Protein AF-A0A2V7HQW2-F1 (afdb_monomer)

pLDDT: mean 96.31, std 4.77, range [61.94, 98.75]

Sequence (93 aa):
MVNRVVPRAELASATLKLARRLALISPEALAATKLGINRGADAAGFRNALRAGLDVLAPLYAARTEVGMKFDEIREKEGLGAALRWRAAQFAE

Secondary structure (DSSP, 8-state):
--S----GGGHHHHHHHHHHHHTTS-HHHHHHHHHHHHHHHHHTTHHHHHHHHHHHHHHHHHTT-HHHHHHHHHHHHH-HHHHHHHHHHTT--

Solvent-accessible surface area (backbone atoms only — not comparable to full-atom values): 5537 Å² total; per-residue (Å²): 140,79,96,78,87,72,60,79,91,44,48,66,60,56,50,49,54,53,52,54,58,55,69,74,49,57,70,66,61,54,51,52,52,52,49,53,56,51,51,53,44,46,74,74,37,49,63,56,53,53,49,55,50,44,71,66,52,54,57,58,74,72,61,65,42,70,69,56,50,52,39,51,51,35,26,75,77,65,32,62,71,48,25,50,49,57,57,51,57,79,69,68,125

Structure (mmCIF, N/CA/C/O backbone):
data_AF-A0A2V7HQW2-F1
#
_entry.id   AF-A0A2V7HQW2-F1
#
loop_
_atom_site.group_PDB
_atom_site.id
_atom_site.type_symbol
_atom_site.label_atom_id
_atom_site.label_alt_id
_atom_site.label_comp_id
_atom_site.label_asym_id
_atom_site.label_entity_id
_atom_site.label_seq_id
_atom_site.pdbx_PDB_ins_code
_atom_site.Cartn_x
_atom_site.Cartn_y
_atom_site.Cartn_z
_atom_site.occupancy
_atom_site.B_iso_or_equiv
_atom_site.auth_seq_id
_atom_site.auth_comp_id
_atom_site.auth_asym_id
_atom_site.auth_atom_id
_atom_site.pdbx_PDB_model_num
ATOM 1 N N . MET A 1 1 ? -0.653 -6.365 2.868 1.00 85.38 1 MET A N 1
ATOM 2 C CA . MET A 1 1 ? -1.290 -6.827 4.123 1.00 85.38 1 MET A CA 1
ATOM 3 C C . MET A 1 1 ? -2.622 -6.113 4.277 1.00 85.38 1 MET A C 1
ATOM 5 O O . MET A 1 1 ? -2.697 -4.949 3.904 1.00 85.38 1 MET A O 1
ATOM 9 N N . VAL A 1 2 ? -3.655 -6.790 4.780 1.00 96.00 2 VAL A N 1
ATOM 10 C CA . VAL A 1 2 ? -4.997 -6.218 4.986 1.00 96.00 2 VAL A CA 1
ATOM 11 C C . VAL A 1 2 ? -5.482 -6.527 6.402 1.00 96.00 2 VAL A C 1
ATOM 13 O O . VAL A 1 2 ? -5.240 -7.621 6.900 1.00 96.00 2 VAL A O 1
ATOM 16 N N . ASN A 1 3 ? -6.155 -5.579 7.062 1.00 97.06 3 ASN A N 1
ATOM 17 C CA . ASN A 1 3 ? -6.660 -5.778 8.428 1.00 97.06 3 ASN A CA 1
ATOM 18 C C . ASN A 1 3 ? -7.946 -6.621 8.484 1.00 97.06 3 ASN A C 1
ATOM 20 O O . ASN A 1 3 ? -8.184 -7.308 9.474 1.00 97.06 3 ASN A O 1
ATOM 24 N N . ARG A 1 4 ? -8.807 -6.536 7.460 1.00 97.06 4 ARG A N 1
ATOM 25 C CA . ARG A 1 4 ? -10.071 -7.280 7.370 1.00 97.06 4 ARG A CA 1
ATOM 26 C C . ARG A 1 4 ? -10.507 -7.424 5.912 1.00 97.06 4 ARG A C 1
ATOM 28 O O . ARG A 1 4 ? -10.413 -6.463 5.155 1.00 97.06 4 ARG A O 1
ATOM 35 N N . VAL A 1 5 ? -11.020 -8.599 5.555 1.00 98.06 5 VAL A N 1
ATOM 36 C CA . VAL A 1 5 ? -11.656 -8.884 4.259 1.00 98.06 5 VAL A CA 1
ATOM 37 C C . VAL A 1 5 ? -13.171 -8.923 4.458 1.00 98.06 5 VAL A C 1
ATOM 39 O O . VAL A 1 5 ? -13.641 -9.476 5.451 1.00 98.06 5 VAL A O 1
ATOM 42 N N . VAL A 1 6 ? -13.926 -8.310 3.546 1.00 98.25 6 VAL A N 1
ATOM 43 C CA . VAL A 1 6 ? -15.400 -8.270 3.558 1.00 98.25 6 VAL A CA 1
ATOM 44 C C . VAL A 1 6 ? -15.946 -8.484 2.142 1.00 98.25 6 VAL A C 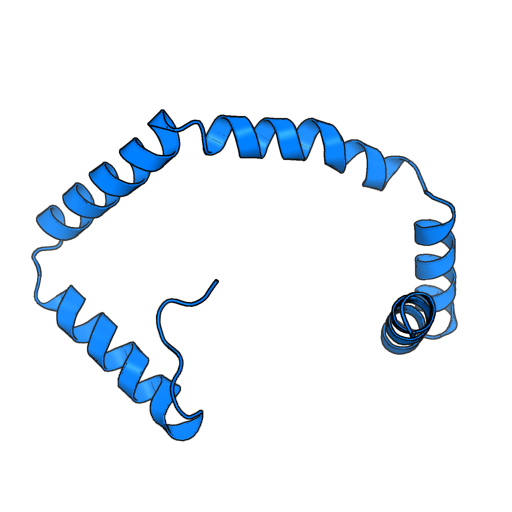1
ATOM 46 O O . VAL A 1 6 ? -15.220 -8.207 1.180 1.00 98.25 6 VAL A O 1
ATOM 49 N N . PRO A 1 7 ? -17.205 -8.937 1.978 1.00 98.56 7 PRO A N 1
ATOM 50 C CA . PRO A 1 7 ? -17.856 -8.973 0.672 1.00 98.56 7 PRO A CA 1
ATOM 51 C C . PRO A 1 7 ? -17.837 -7.600 -0.007 1.00 98.56 7 PRO A C 1
ATOM 53 O O . PRO A 1 7 ? -17.993 -6.567 0.647 1.00 98.56 7 PRO A O 1
ATOM 56 N N . ARG A 1 8 ? -17.698 -7.571 -1.340 1.00 98.06 8 ARG A N 1
ATOM 57 C CA . ARG A 1 8 ? -17.607 -6.315 -2.111 1.00 98.06 8 ARG A CA 1
ATOM 58 C C . ARG A 1 8 ? -18.777 -5.366 -1.834 1.00 98.06 8 ARG A C 1
ATOM 60 O O . ARG A 1 8 ? -18.557 -4.166 -1.699 1.00 98.06 8 ARG A O 1
ATOM 67 N N . ALA A 1 9 ? -19.991 -5.903 -1.727 1.00 98.62 9 ALA A N 1
ATOM 68 C CA . ALA A 1 9 ? -21.198 -5.125 -1.447 1.00 98.62 9 ALA A CA 1
ATOM 69 C C . ALA A 1 9 ? -21.170 -4.436 -0.065 1.00 98.62 9 ALA A C 1
ATOM 71 O O . ALA A 1 9 ? -21.818 -3.411 0.124 1.00 98.62 9 ALA A O 1
ATOM 72 N N . GLU A 1 10 ? -20.387 -4.953 0.886 1.00 98.44 10 GLU A N 1
ATOM 73 C CA . GLU A 1 10 ? -20.297 -4.442 2.258 1.00 98.44 10 GLU A CA 1
ATOM 74 C C . GLU A 1 10 ? -19.099 -3.510 2.487 1.00 98.44 10 GLU A C 1
ATOM 76 O O . GLU A 1 10 ? -18.972 -2.919 3.559 1.00 98.44 10 GLU A O 1
ATOM 81 N N . LEU A 1 11 ? -18.208 -3.338 1.503 1.00 98.56 11 LEU A N 1
ATOM 82 C CA . LEU A 1 11 ? -16.972 -2.569 1.687 1.00 98.56 11 LEU A CA 1
ATOM 83 C C . LEU A 1 11 ? -17.240 -1.143 2.195 1.00 98.56 11 LEU A C 1
ATOM 85 O O . LEU A 1 11 ? -16.577 -0.676 3.124 1.00 98.56 11 LEU A O 1
ATOM 89 N N . ALA A 1 12 ? -18.237 -0.463 1.625 1.00 98.56 12 ALA A N 1
ATOM 90 C CA . ALA A 1 12 ? -18.590 0.899 2.015 1.00 98.56 12 ALA A CA 1
ATOM 91 C C . ALA A 1 12 ? -19.128 0.966 3.455 1.00 98.56 12 ALA A C 1
ATOM 93 O O . ALA A 1 12 ? -18.694 1.810 4.245 1.00 98.56 12 ALA A O 1
ATOM 94 N N . SER A 1 13 ? -20.031 0.053 3.828 1.00 98.56 13 SER A N 1
ATOM 95 C CA . SER A 1 13 ? -20.633 0.036 5.165 1.00 98.56 13 SER A CA 1
ATOM 96 C C . SER A 1 13 ? -19.613 -0.358 6.236 1.00 98.56 13 SER A C 1
ATOM 98 O O . SER A 1 13 ? -19.546 0.287 7.284 1.00 98.56 13 SER A O 1
ATOM 100 N N . ALA A 1 14 ? -18.753 -1.343 5.961 1.00 98.38 14 ALA A N 1
ATOM 101 C CA . ALA A 1 14 ? -17.670 -1.751 6.851 1.00 98.38 14 ALA A CA 1
ATOM 102 C C . ALA A 1 14 ? -16.645 -0.623 7.070 1.00 98.38 14 ALA A C 1
ATOM 104 O O . ALA A 1 14 ? -16.237 -0.376 8.209 1.00 98.38 14 ALA A O 1
ATOM 105 N N . THR A 1 15 ? -16.285 0.101 6.004 1.00 98.38 15 THR A N 1
ATOM 106 C CA . THR A 1 15 ? -15.378 1.260 6.071 1.00 98.38 15 THR A CA 1
ATOM 107 C C . THR A 1 15 ? -15.968 2.368 6.940 1.00 98.38 15 THR A C 1
ATOM 109 O O . THR A 1 15 ? -15.330 2.822 7.892 1.00 98.38 15 THR A O 1
ATOM 112 N N . LEU A 1 16 ? -17.220 2.763 6.677 1.00 98.69 16 LEU A N 1
ATOM 113 C CA . LEU A 1 16 ? -17.885 3.816 7.447 1.00 98.69 16 LEU A CA 1
ATOM 114 C C . LEU A 1 16 ? -18.138 3.409 8.896 1.00 98.69 16 LEU A C 1
ATOM 116 O O . LEU A 1 16 ? -18.045 4.254 9.782 1.00 98.69 16 LEU A O 1
ATOM 120 N N . LYS A 1 17 ? -18.403 2.129 9.171 1.00 98.50 17 LYS A N 1
ATOM 121 C CA . LYS A 1 17 ? -18.523 1.627 10.544 1.00 98.50 17 LYS A CA 1
ATOM 122 C C . LYS A 1 17 ? -17.233 1.855 11.331 1.00 98.50 17 LYS A C 1
ATOM 124 O O . LYS A 1 17 ? -17.302 2.283 12.480 1.00 98.50 17 LYS A O 1
ATOM 129 N N . LEU A 1 18 ? -16.066 1.598 10.735 1.00 98.06 18 LEU A N 1
ATOM 130 C CA . LEU A 1 18 ? -14.783 1.875 11.383 1.00 98.06 18 LEU A CA 1
ATOM 131 C C . LEU A 1 18 ? -14.560 3.383 11.566 1.00 98.06 18 LEU A C 1
ATOM 133 O O . LEU A 1 18 ? -14.256 3.815 12.675 1.00 98.06 18 LEU A O 1
ATOM 137 N N . ALA A 1 19 ? -14.765 4.177 10.514 1.00 98.25 19 ALA A N 1
ATOM 138 C CA . ALA A 1 19 ? -14.570 5.626 10.562 1.00 98.25 19 ALA A CA 1
ATOM 139 C C . ALA A 1 19 ? -15.464 6.297 11.619 1.00 98.25 19 ALA A C 1
ATOM 141 O O . ALA A 1 19 ? -14.982 7.090 12.422 1.00 98.25 19 ALA A O 1
ATOM 142 N N . ARG A 1 20 ? -16.748 5.916 11.687 1.00 98.50 20 ARG A N 1
ATOM 143 C CA . ARG A 1 20 ? -17.692 6.424 12.694 1.00 98.50 20 ARG A CA 1
ATOM 144 C C . ARG A 1 20 ? -17.264 6.072 14.113 1.00 98.50 20 ARG A C 1
ATOM 146 O O . ARG A 1 20 ? -17.409 6.904 14.992 1.00 98.50 20 ARG A O 1
ATOM 153 N N . ARG A 1 21 ? -16.709 4.877 14.345 1.00 98.00 21 ARG A N 1
ATOM 154 C CA . ARG A 1 21 ? -16.182 4.502 15.669 1.00 98.00 21 ARG A CA 1
ATOM 155 C C . ARG A 1 21 ? -14.983 5.352 16.072 1.00 98.00 21 ARG A C 1
ATOM 157 O O . ARG A 1 21 ? -14.895 5.731 17.231 1.00 98.00 21 ARG A O 1
ATOM 164 N N . LEU A 1 22 ? -14.083 5.647 15.132 1.00 97.88 22 LEU A N 1
ATOM 165 C CA . LEU A 1 22 ? -12.956 6.544 15.391 1.00 97.88 22 LEU A CA 1
ATOM 166 C C . LEU A 1 22 ? -13.448 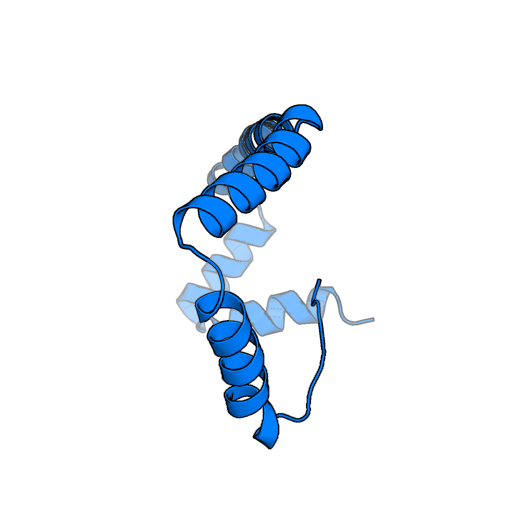7.962 15.700 1.00 97.88 22 LEU A C 1
ATOM 168 O O . LEU A 1 22 ? -12.969 8.560 16.651 1.00 97.88 22 LEU A O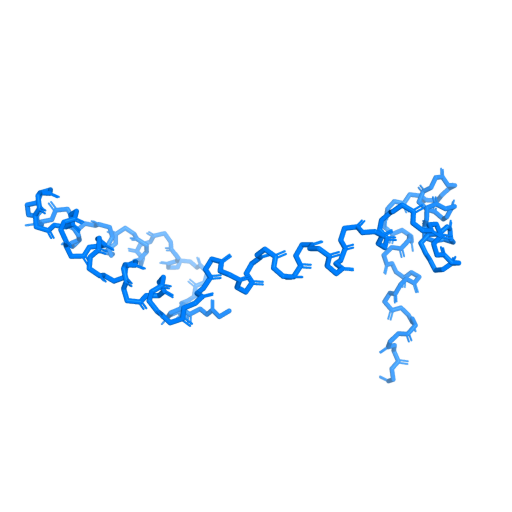 1
ATOM 172 N N . ALA A 1 23 ? -14.456 8.458 14.979 1.00 98.06 23 ALA A N 1
ATOM 173 C CA . ALA A 1 23 ? -15.020 9.796 15.180 1.00 98.06 23 ALA A CA 1
ATOM 174 C C . ALA A 1 23 ? -15.680 10.025 16.557 1.00 98.06 23 ALA A C 1
ATOM 176 O O . ALA A 1 23 ? -15.961 11.165 16.907 1.00 98.06 23 ALA A O 1
ATOM 177 N N . LEU A 1 24 ? -15.927 8.967 17.339 1.00 98.12 24 LEU A N 1
ATOM 178 C CA . LEU A 1 24 ? -16.425 9.074 18.718 1.00 98.12 24 LEU A CA 1
ATOM 179 C C . LEU A 1 24 ? -15.312 9.345 19.746 1.00 98.12 24 LEU A C 1
ATOM 181 O O . LEU A 1 24 ? -15.606 9.544 20.921 1.00 98.12 24 LEU A O 1
ATOM 185 N N . ILE A 1 25 ? -14.044 9.306 19.336 1.00 98.12 25 ILE A N 1
ATOM 186 C CA . ILE A 1 25 ? -12.879 9.544 20.195 1.00 98.12 25 ILE A CA 1
ATOM 187 C C . ILE A 1 25 ? -12.454 11.009 20.041 1.00 98.12 25 ILE A C 1
ATOM 189 O O . ILE A 1 25 ? -12.531 11.556 18.939 1.00 98.12 25 ILE A O 1
ATOM 193 N N . SER A 1 26 ? -11.981 11.647 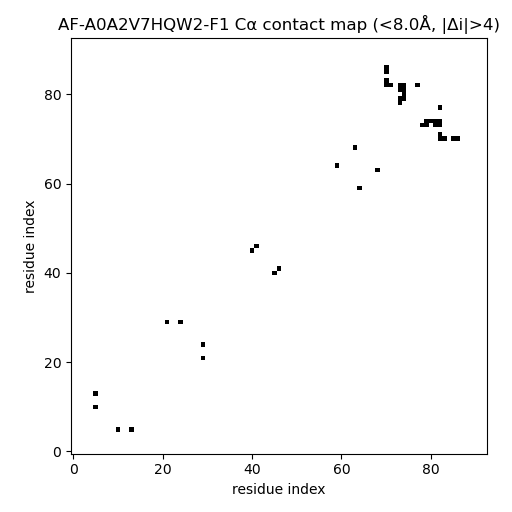21.120 1.00 98.31 26 SER A N 1
ATOM 194 C CA . SER A 1 26 ? -11.490 13.026 21.022 1.00 98.31 26 SER A CA 1
ATOM 195 C C . SER A 1 26 ? -10.326 13.127 20.017 1.00 98.31 26 SER A C 1
ATOM 197 O O . SER A 1 26 ? -9.475 12.222 19.963 1.00 98.31 26 SER A O 1
ATOM 199 N N . PRO A 1 27 ? -10.255 14.204 19.213 1.00 98.00 27 PRO A N 1
ATOM 200 C CA . PRO A 1 27 ? -9.189 14.379 18.229 1.00 98.00 27 PRO A CA 1
ATOM 201 C C . PRO A 1 27 ? -7.782 14.321 18.836 1.00 98.00 27 PRO A C 1
ATOM 203 O O . PRO A 1 27 ? -6.870 13.749 18.239 1.00 98.00 27 PRO A O 1
ATOM 206 N N . GLU A 1 28 ? -7.607 14.853 20.046 1.00 98.38 28 GLU A N 1
ATOM 207 C CA . GLU A 1 28 ? -6.329 14.888 20.761 1.00 98.38 28 GLU A CA 1
ATOM 208 C C . GLU A 1 28 ? -5.878 13.476 21.148 1.00 98.38 28 GLU A C 1
ATOM 210 O O . GLU A 1 28 ? -4.722 13.109 20.924 1.00 98.38 28 GLU A O 1
ATOM 215 N N . ALA A 1 29 ? -6.792 12.651 21.672 1.00 98.31 29 ALA A N 1
ATOM 216 C CA . ALA A 1 29 ? -6.497 11.274 22.060 1.00 98.31 29 ALA A CA 1
ATOM 217 C C . ALA A 1 29 ? -6.158 10.398 20.843 1.00 98.31 29 ALA A C 1
ATOM 219 O O . ALA A 1 29 ? -5.211 9.602 20.890 1.00 98.31 29 ALA A O 1
ATOM 220 N N 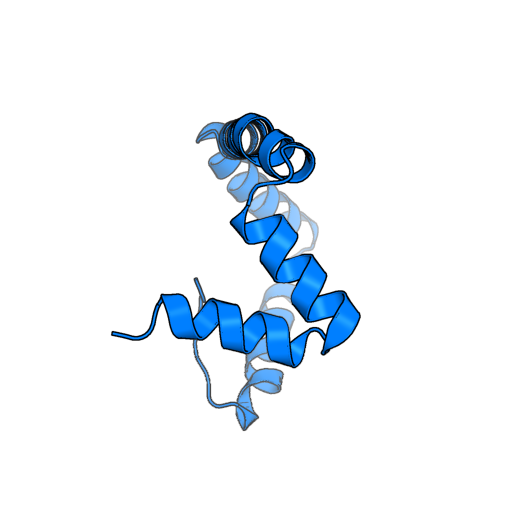. LEU A 1 30 ? -6.884 10.574 19.732 1.00 98.19 30 LEU A N 1
ATOM 221 C CA . LEU A 1 30 ? -6.571 9.918 18.459 1.00 98.19 30 LEU A CA 1
ATOM 222 C C . LEU A 1 30 ? -5.180 10.308 17.954 1.00 98.19 30 LEU A C 1
ATOM 224 O O . LEU A 1 30 ? -4.386 9.431 17.602 1.00 98.19 30 LEU A O 1
ATOM 228 N N . ALA A 1 31 ? -4.875 11.608 17.938 1.00 98.44 31 ALA A N 1
ATOM 229 C CA . ALA A 1 31 ? -3.593 12.122 17.473 1.00 98.44 31 ALA A CA 1
ATOM 230 C C . ALA A 1 31 ? -2.431 11.607 18.334 1.00 98.44 31 ALA A C 1
ATOM 232 O O . ALA A 1 31 ? -1.448 11.093 17.796 1.00 98.44 31 ALA A O 1
ATOM 233 N N . ALA A 1 32 ? -2.564 11.668 19.662 1.00 98.69 32 ALA A N 1
ATOM 234 C CA . ALA A 1 32 ? -1.550 11.184 20.595 1.00 98.69 32 ALA A CA 1
ATOM 235 C C . ALA A 1 32 ? -1.312 9.672 20.454 1.00 98.69 32 ALA A C 1
ATOM 237 O O . ALA A 1 32 ? -0.166 9.223 20.383 1.00 98.69 32 ALA A O 1
ATOM 238 N N . THR A 1 33 ? -2.383 8.882 20.327 1.00 98.44 33 THR A N 1
ATOM 239 C CA . THR A 1 33 ? -2.280 7.427 20.131 1.00 98.44 33 THR A CA 1
ATOM 240 C C . THR A 1 33 ? -1.587 7.096 18.810 1.00 98.44 33 THR A C 1
ATOM 242 O O . THR A 1 33 ? -0.671 6.271 18.767 1.00 98.44 33 THR A O 1
ATOM 245 N N . LYS A 1 34 ? -1.964 7.776 17.719 1.00 98.50 34 LYS A N 1
ATOM 246 C CA . LYS A 1 34 ? -1.321 7.587 16.413 1.00 98.50 34 LYS A CA 1
ATOM 247 C C . LYS A 1 34 ? 0.153 7.996 16.441 1.00 98.50 34 LYS A C 1
ATOM 249 O O . LYS A 1 34 ? 0.980 7.304 15.845 1.00 98.50 34 LYS A O 1
ATOM 254 N N . LEU A 1 35 ? 0.492 9.070 17.156 1.00 98.62 35 LEU A N 1
ATOM 255 C CA . LEU A 1 35 ? 1.875 9.492 17.364 1.00 98.62 35 LEU A CA 1
ATOM 256 C C . LEU A 1 35 ? 2.688 8.415 18.094 1.00 98.62 35 LEU A C 1
ATOM 258 O O . LEU A 1 35 ? 3.789 8.101 17.650 1.00 98.62 35 LEU A O 1
ATOM 262 N N . GLY A 1 36 ? 2.145 7.819 19.159 1.00 98.75 36 GLY A N 1
ATOM 263 C CA . GLY A 1 36 ? 2.792 6.724 19.889 1.00 98.75 36 GLY A CA 1
ATOM 264 C C . GLY A 1 36 ? 3.091 5.514 18.998 1.00 98.75 36 GLY A C 1
ATOM 265 O O . GLY A 1 36 ? 4.228 5.048 18.954 1.00 98.75 36 GLY A O 1
ATOM 266 N N . ILE A 1 37 ? 2.104 5.068 18.213 1.00 98.44 37 ILE A N 1
ATOM 267 C CA . ILE A 1 37 ? 2.266 3.963 17.249 1.00 98.44 37 ILE A CA 1
ATOM 268 C C . ILE A 1 37 ? 3.367 4.279 16.227 1.00 98.44 37 ILE A C 1
ATOM 270 O O . ILE A 1 37 ? 4.242 3.451 15.978 1.00 98.44 37 ILE A O 1
ATOM 274 N N . ASN A 1 38 ? 3.346 5.482 15.645 1.00 98.31 38 ASN A N 1
ATOM 275 C CA . ASN A 1 38 ? 4.342 5.883 14.654 1.00 98.31 38 ASN A CA 1
ATOM 276 C C . ASN A 1 38 ? 5.750 5.959 15.268 1.00 98.31 38 ASN A C 1
ATOM 278 O O . ASN A 1 38 ? 6.695 5.466 14.661 1.00 98.31 38 ASN A O 1
ATOM 282 N N . ARG A 1 39 ? 5.888 6.500 16.488 1.00 98.44 39 ARG A N 1
ATOM 283 C CA . ARG A 1 39 ? 7.170 6.533 17.211 1.00 98.44 39 ARG A CA 1
ATOM 284 C C . ARG A 1 39 ? 7.711 5.135 17.495 1.00 98.44 39 ARG A C 1
ATOM 286 O O . ARG A 1 39 ? 8.915 4.944 17.397 1.00 98.44 39 ARG A O 1
ATOM 293 N N . GLY A 1 40 ? 6.846 4.163 17.790 1.00 98.56 40 GLY A N 1
ATOM 294 C CA . GLY A 1 40 ? 7.249 2.760 17.924 1.00 98.56 40 GLY A CA 1
ATOM 295 C C . GLY A 1 40 ? 7.849 2.198 16.630 1.00 98.56 40 GLY A C 1
ATOM 296 O O . GLY A 1 40 ? 8.926 1.609 16.657 1.00 98.56 40 GLY A O 1
ATOM 297 N N . ALA A 1 41 ? 7.203 2.442 15.485 1.00 98.44 41 ALA A N 1
ATOM 298 C CA . ALA A 1 41 ? 7.733 2.030 14.182 1.00 98.44 41 ALA A CA 1
ATOM 299 C C . ALA A 1 41 ? 9.055 2.739 13.841 1.00 98.44 41 ALA A C 1
ATOM 301 O O . ALA A 1 41 ? 9.991 2.122 13.334 1.00 98.44 41 ALA A O 1
ATOM 302 N N . ASP A 1 42 ? 9.153 4.030 14.151 1.00 98.38 42 ASP A N 1
ATOM 303 C CA . ASP A 1 42 ? 10.367 4.809 13.928 1.00 98.38 42 ASP A CA 1
ATOM 304 C C . ASP A 1 42 ? 11.530 4.322 14.798 1.00 98.38 42 ASP A C 1
ATOM 306 O O . ASP A 1 42 ? 12.640 4.172 14.291 1.00 98.38 42 ASP A O 1
ATOM 310 N N . ALA A 1 43 ? 11.270 4.020 16.074 1.00 98.50 43 ALA A N 1
ATOM 311 C CA . ALA A 1 43 ? 12.248 3.449 16.997 1.00 98.50 43 ALA A CA 1
ATOM 312 C C . ALA A 1 43 ? 12.722 2.058 16.549 1.00 98.50 43 ALA A C 1
ATOM 314 O O . ALA A 1 43 ? 13.898 1.739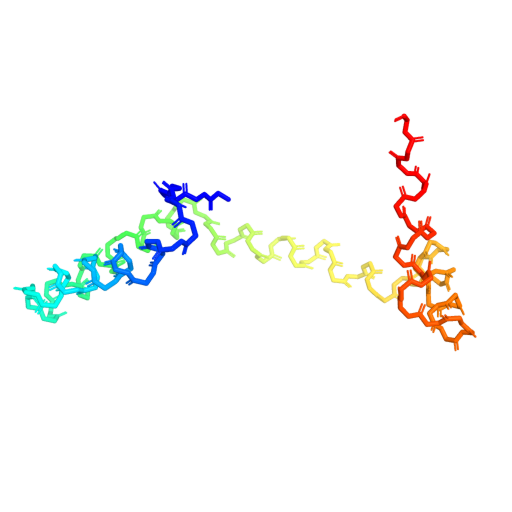 16.689 1.00 98.50 43 ALA A O 1
ATOM 315 N N . ALA A 1 44 ? 11.839 1.267 15.932 1.00 98.44 44 ALA A N 1
ATOM 316 C CA . ALA A 1 44 ? 12.195 0.007 15.279 1.00 98.44 44 ALA A CA 1
ATOM 317 C C . ALA A 1 44 ? 12.985 0.193 13.962 1.00 98.44 44 ALA A C 1
ATOM 319 O O . ALA A 1 44 ? 13.329 -0.786 13.305 1.00 98.44 44 ALA A O 1
ATOM 320 N N . GLY A 1 45 ? 13.276 1.433 13.554 1.00 98.38 45 GLY A N 1
ATOM 321 C CA . GLY A 1 45 ? 14.114 1.740 12.396 1.00 98.38 45 GLY A CA 1
ATOM 322 C C . GLY A 1 45 ? 13.361 1.883 11.074 1.00 98.38 45 GLY A C 1
ATOM 323 O O . GLY A 1 45 ? 14.004 1.926 10.026 1.00 98.38 45 GLY A O 1
ATOM 324 N N . PHE A 1 46 ? 12.028 2.007 11.079 1.00 98.25 46 PHE A N 1
ATOM 325 C CA . PHE A 1 46 ? 11.223 2.028 9.848 1.00 98.25 46 PHE A CA 1
ATOM 326 C C . PHE A 1 46 ? 11.692 3.081 8.830 1.00 98.25 46 PHE A C 1
ATOM 328 O O . PHE A 1 46 ? 11.884 2.772 7.655 1.00 98.25 46 PHE A O 1
ATOM 335 N N . ARG A 1 47 ? 11.965 4.320 9.267 1.00 98.00 47 ARG A N 1
ATOM 336 C CA . ARG A 1 47 ? 12.478 5.367 8.362 1.00 98.00 47 ARG A CA 1
ATOM 337 C C . ARG A 1 47 ? 13.894 5.102 7.857 1.00 98.00 47 ARG A C 1
ATOM 339 O O . ARG A 1 47 ? 14.214 5.527 6.751 1.00 98.00 47 ARG A O 1
ATOM 346 N N . ASN A 1 48 ? 14.732 4.423 8.635 1.00 98.38 48 ASN A N 1
ATOM 347 C CA . ASN A 1 48 ? 16.078 4.054 8.193 1.00 98.38 48 ASN A CA 1
ATOM 348 C C . ASN A 1 48 ? 15.999 2.966 7.121 1.00 98.38 48 ASN A C 1
ATOM 350 O O . ASN A 1 48 ? 16.638 3.098 6.083 1.00 98.38 48 ASN A O 1
ATOM 354 N N . ALA A 1 49 ? 15.143 1.961 7.323 1.00 98.06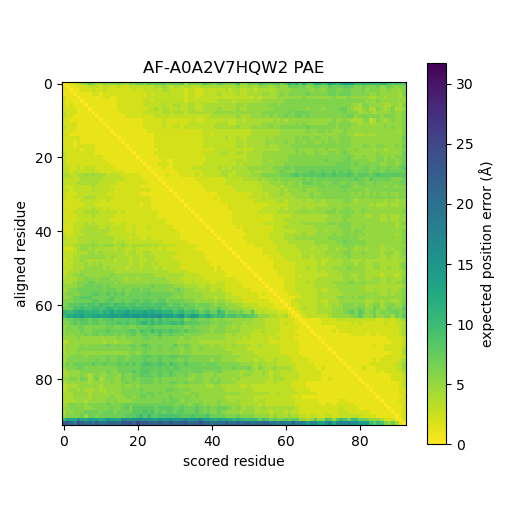 49 ALA A N 1
ATOM 355 C CA . ALA A 1 49 ? 14.886 0.921 6.333 1.00 98.06 49 ALA A CA 1
ATOM 356 C C . ALA A 1 49 ? 14.345 1.499 5.012 1.00 98.06 49 ALA A C 1
ATOM 358 O O . ALA A 1 49 ? 14.795 1.097 3.943 1.00 98.06 49 ALA A O 1
ATOM 359 N N . LEU A 1 50 ? 13.437 2.485 5.070 1.00 97.56 50 LEU A N 1
ATOM 360 C CA . LEU A 1 50 ? 12.941 3.170 3.869 1.00 97.56 50 LEU A CA 1
ATOM 361 C C . LEU A 1 50 ? 14.055 3.887 3.093 1.00 97.56 50 LEU A C 1
ATOM 363 O O . LEU A 1 50 ? 14.107 3.774 1.871 1.00 97.56 50 LEU A O 1
ATOM 367 N N . ARG A 1 51 ? 14.946 4.608 3.788 1.00 98.06 51 ARG A N 1
ATOM 368 C CA . ARG A 1 51 ? 16.081 5.301 3.151 1.00 98.06 51 ARG A CA 1
ATOM 369 C C . ARG A 1 51 ? 17.069 4.314 2.543 1.00 98.06 51 ARG A C 1
ATOM 371 O O . ARG A 1 51 ? 17.389 4.443 1.372 1.00 98.06 51 ARG A O 1
ATOM 378 N N . ALA A 1 52 ? 17.445 3.278 3.290 1.00 97.75 52 ALA A N 1
ATOM 379 C CA . ALA A 1 52 ? 18.329 2.232 2.788 1.00 97.75 52 ALA A CA 1
ATOM 380 C C . ALA A 1 52 ? 17.745 1.539 1.543 1.00 97.75 52 ALA A C 1
ATOM 382 O O . ALA A 1 52 ? 18.452 1.306 0.569 1.00 97.75 52 ALA A O 1
ATOM 383 N N . GLY A 1 53 ? 16.437 1.256 1.541 1.00 96.62 53 GLY A N 1
ATOM 384 C CA . GLY A 1 53 ? 15.755 0.711 0.369 1.00 96.62 53 GLY A CA 1
ATOM 385 C C . GLY A 1 53 ? 15.794 1.654 -0.837 1.00 96.62 53 GLY A C 1
ATOM 386 O O . GLY A 1 53 ? 16.011 1.196 -1.957 1.00 96.62 53 GLY A O 1
ATOM 387 N N . LEU A 1 54 ? 15.626 2.963 -0.621 1.00 96.44 54 LEU A N 1
ATOM 388 C CA . LEU A 1 54 ? 15.744 3.963 -1.683 1.00 96.44 54 LEU A CA 1
ATOM 389 C C . LEU A 1 54 ? 17.164 4.014 -2.255 1.00 96.44 54 LEU A C 1
ATOM 391 O O . LEU A 1 54 ? 17.310 3.971 -3.472 1.00 96.44 54 LEU A O 1
ATOM 395 N N . ASP A 1 55 ? 18.186 4.058 -1.400 1.00 96.19 55 ASP A N 1
ATOM 396 C CA . ASP A 1 55 ? 19.592 4.131 -1.818 1.00 96.19 55 ASP A CA 1
ATOM 397 C C . ASP A 1 55 ? 19.990 2.931 -2.691 1.00 96.19 55 ASP A C 1
ATOM 399 O O . ASP A 1 55 ? 20.754 3.070 -3.645 1.00 96.19 55 ASP A O 1
ATOM 403 N N . VAL A 1 56 ? 19.424 1.754 -2.405 1.00 95.25 56 VAL A N 1
ATOM 404 C CA . VAL A 1 56 ? 19.667 0.526 -3.175 1.00 95.25 56 VAL A CA 1
ATOM 405 C C . VAL A 1 56 ? 18.862 0.487 -4.478 1.00 95.25 56 VAL A C 1
ATOM 407 O O . VAL A 1 56 ? 19.389 0.084 -5.514 1.00 95.25 56 VAL A O 1
ATOM 410 N N . LEU A 1 57 ? 17.581 0.871 -4.453 1.00 93.75 57 LEU A N 1
ATOM 411 C CA . LEU A 1 57 ? 16.677 0.670 -5.593 1.00 93.75 57 LEU A CA 1
ATOM 412 C C . LEU A 1 57 ? 16.642 1.845 -6.575 1.00 93.75 57 LEU A C 1
ATOM 414 O O . LEU A 1 57 ? 16.403 1.624 -7.761 1.00 93.75 57 LEU A O 1
ATOM 418 N N . ALA A 1 58 ? 16.876 3.081 -6.129 1.00 92.69 58 ALA A N 1
ATOM 419 C CA . ALA A 1 58 ? 16.832 4.254 -7.004 1.00 92.69 58 ALA A CA 1
ATOM 420 C C . ALA A 1 58 ? 17.830 4.173 -8.177 1.00 92.69 58 ALA A C 1
ATOM 422 O O . ALA A 1 58 ? 17.413 4.440 -9.309 1.00 92.69 58 ALA A O 1
ATOM 423 N N . PRO A 1 59 ? 19.095 3.737 -7.987 1.00 92.62 59 PRO A N 1
ATOM 424 C CA . PRO A 1 59 ? 20.039 3.602 -9.097 1.00 92.62 59 PRO A CA 1
ATOM 425 C C . PRO A 1 59 ? 19.584 2.619 -10.184 1.00 92.62 59 PRO A C 1
ATOM 427 O O . PRO A 1 59 ? 19.916 2.813 -11.352 1.00 92.62 59 PRO A O 1
ATOM 430 N N . LEU A 1 60 ? 18.778 1.603 -9.847 1.00 88.25 60 LEU A N 1
ATOM 431 C CA . LEU A 1 60 ? 18.283 0.625 -10.826 1.00 88.25 60 LEU A CA 1
ATOM 432 C C . LEU A 1 60 ? 17.368 1.252 -11.884 1.00 88.25 60 LEU A C 1
ATOM 434 O O . LEU A 1 60 ? 17.326 0.767 -13.013 1.00 88.25 60 LEU A O 1
ATOM 438 N N . TYR A 1 61 ? 16.682 2.350 -11.556 1.00 84.00 61 TYR A N 1
ATOM 439 C CA . TYR A 1 61 ? 15.876 3.092 -12.529 1.00 84.00 61 TYR A CA 1
ATOM 440 C C . TYR A 1 61 ? 16.739 3.880 -13.524 1.00 84.00 61 TYR A C 1
ATOM 442 O O . TYR A 1 61 ? 16.327 4.079 -14.664 1.00 84.00 61 TYR A O 1
ATOM 450 N N . ALA A 1 62 ? 17.948 4.294 -13.131 1.00 87.25 62 ALA A N 1
ATOM 451 C CA . ALA A 1 62 ? 18.903 4.946 -14.029 1.00 87.25 62 ALA A CA 1
ATOM 452 C C . ALA A 1 62 ? 19.733 3.938 -14.841 1.00 87.25 62 ALA A C 1
ATOM 454 O O . ALA A 1 62 ? 20.170 4.247 -15.947 1.00 87.25 62 ALA A O 1
ATOM 455 N N . ALA A 1 63 ? 19.926 2.726 -14.314 1.00 88.19 63 ALA A N 1
ATOM 456 C CA . ALA A 1 63 ? 20.830 1.720 -14.865 1.00 88.19 63 ALA A CA 1
ATOM 457 C C . ALA A 1 63 ? 20.422 1.142 -16.236 1.00 88.19 63 ALA A C 1
ATOM 459 O O . ALA A 1 63 ? 21.188 0.356 -16.783 1.00 88.19 63 ALA A O 1
ATOM 460 N N . ARG A 1 64 ? 19.247 1.499 -16.788 1.00 86.56 64 ARG A N 1
ATOM 461 C CA . ARG A 1 64 ? 18.721 0.989 -18.076 1.00 86.56 64 ARG A CA 1
ATOM 462 C C . ARG A 1 64 ? 18.955 -0.514 -18.243 1.00 86.56 64 ARG A C 1
ATOM 464 O O . ARG A 1 64 ? 19.611 -0.965 -19.177 1.00 86.56 64 ARG A O 1
ATOM 471 N N . THR A 1 65 ? 18.438 -1.291 -17.297 1.00 91.94 65 THR A N 1
ATOM 472 C CA . THR A 1 65 ? 18.570 -2.750 -17.342 1.00 91.94 65 THR A CA 1
ATOM 473 C C . THR A 1 65 ? 17.975 -3.305 -18.636 1.00 91.94 65 THR A C 1
ATOM 475 O O . THR A 1 65 ? 17.005 -2.756 -19.162 1.00 91.94 65 THR A O 1
ATOM 478 N N . GLU A 1 66 ? 18.513 -4.418 -19.133 1.00 93.06 66 GLU A N 1
ATOM 479 C CA . GLU A 1 66 ? 18.036 -5.048 -20.374 1.00 93.06 66 GLU A CA 1
ATOM 480 C C . GLU A 1 66 ? 16.531 -5.352 -20.322 1.00 93.06 66 GLU A C 1
ATOM 482 O O . GLU A 1 66 ? 15.792 -5.076 -21.267 1.00 93.06 66 GLU A O 1
ATOM 487 N N . VAL A 1 67 ? 16.054 -5.846 -19.174 1.00 93.81 67 VAL A N 1
ATOM 488 C CA . VAL A 1 67 ? 14.630 -6.123 -18.933 1.00 93.81 67 VAL A CA 1
ATOM 489 C C . VAL A 1 67 ? 13.802 -4.836 -18.967 1.00 93.81 67 VAL A C 1
ATOM 491 O O . VAL A 1 67 ? 12.728 -4.824 -19.565 1.00 93.81 67 VAL A O 1
ATOM 494 N N . GLY A 1 68 ? 14.291 -3.755 -18.350 1.00 93.44 68 GLY A N 1
ATOM 495 C CA . GLY A 1 68 ? 13.616 -2.456 -18.353 1.00 93.44 68 GLY A CA 1
ATOM 496 C C . GLY A 1 68 ? 13.522 -1.863 -19.757 1.00 93.44 68 GLY A C 1
ATOM 497 O O . GLY A 1 68 ? 12.437 -1.496 -20.197 1.00 93.44 68 GLY A O 1
ATOM 498 N N . MET A 1 69 ? 14.630 -1.874 -20.501 1.00 94.81 69 MET A N 1
ATOM 499 C CA . MET A 1 69 ? 14.662 -1.422 -21.892 1.00 94.81 69 MET A CA 1
ATOM 500 C C . MET A 1 69 ? 13.711 -2.223 -22.779 1.00 94.81 69 MET A C 1
ATOM 502 O O . MET A 1 69 ? 12.993 -1.640 -23.589 1.00 94.81 69 MET A O 1
ATOM 506 N N . LYS A 1 70 ? 13.666 -3.553 -22.620 1.00 96.38 70 LYS A N 1
ATOM 507 C CA . LYS A 1 70 ? 12.761 -4.392 -23.411 1.00 96.38 70 LYS A CA 1
ATOM 508 C C . LYS A 1 70 ? 11.293 -4.135 -23.074 1.00 96.38 70 LYS A C 1
ATOM 510 O O . LYS A 1 70 ? 10.458 -4.094 -23.975 1.00 96.38 70 LYS A O 1
ATOM 515 N N . PHE A 1 71 ? 10.983 -3.935 -21.794 1.00 96.69 71 PHE A N 1
ATOM 516 C CA . PHE A 1 71 ? 9.643 -3.549 -21.359 1.00 96.69 71 PHE A CA 1
ATOM 517 C C . PHE A 1 71 ? 9.217 -2.214 -21.981 1.00 96.69 71 PHE A C 1
ATOM 519 O O . PHE A 1 71 ? 8.111 -2.115 -22.513 1.00 96.69 71 PHE A O 1
ATOM 526 N N . ASP A 1 72 ? 10.092 -1.206 -21.936 1.00 95.75 72 ASP A N 1
ATOM 527 C CA . ASP A 1 72 ? 9.829 0.119 -22.499 1.00 95.75 72 ASP A CA 1
ATOM 528 C C . ASP A 1 72 ? 9.654 0.063 -24.022 1.00 95.75 72 ASP A C 1
ATOM 530 O O . ASP A 1 72 ? 8.713 0.659 -24.540 1.00 95.75 72 ASP A O 1
ATOM 534 N N . GLU A 1 73 ? 10.468 -0.728 -24.727 1.00 97.81 73 GLU A N 1
ATOM 535 C CA . GLU A 1 73 ? 10.334 -0.944 -26.172 1.00 97.81 73 GLU A CA 1
ATOM 536 C C . GLU A 1 73 ? 8.949 -1.507 -26.538 1.00 97.81 73 GLU A C 1
ATOM 538 O O . GLU A 1 73 ? 8.278 -0.990 -27.433 1.00 97.81 73 GLU A O 1
ATOM 543 N N . ILE A 1 74 ? 8.495 -2.552 -25.836 1.00 98.25 74 ILE A N 1
ATOM 544 C CA . ILE A 1 74 ? 7.173 -3.154 -26.071 1.00 98.25 74 ILE A CA 1
ATOM 545 C C . ILE A 1 74 ? 6.072 -2.159 -25.700 1.00 98.25 74 ILE A C 1
ATOM 547 O O . ILE A 1 74 ? 5.089 -2.023 -26.423 1.00 98.25 74 ILE A O 1
ATOM 551 N N . ARG A 1 75 ? 6.227 -1.421 -24.594 1.00 98.12 75 ARG A N 1
ATOM 552 C CA . ARG A 1 75 ? 5.260 -0.395 -24.183 1.00 98.12 75 ARG A CA 1
ATOM 553 C C . ARG A 1 75 ? 5.106 0.680 -25.257 1.00 98.12 75 ARG A C 1
ATOM 555 O O . ARG A 1 75 ? 3.981 1.093 -25.523 1.00 98.12 75 ARG A O 1
ATOM 562 N N . GLU A 1 76 ? 6.208 1.140 -25.839 1.00 98.12 76 GLU A N 1
ATOM 563 C CA . GLU A 1 76 ? 6.218 2.188 -26.864 1.00 98.12 76 GLU A CA 1
ATOM 564 C C . GLU A 1 76 ? 5.631 1.711 -28.194 1.00 98.12 76 GLU A C 1
ATOM 566 O O . GLU A 1 76 ? 4.897 2.461 -28.834 1.00 98.12 76 GLU A O 1
ATOM 571 N N . LYS A 1 77 ? 5.905 0.465 -28.594 1.00 98.25 77 LYS A N 1
ATOM 572 C CA . LYS A 1 77 ? 5.439 -0.090 -29.875 1.00 98.25 77 LYS A CA 1
ATOM 573 C C . LYS A 1 77 ? 4.023 -0.665 -29.821 1.00 98.25 77 LYS A C 1
ATOM 575 O O . LYS A 1 77 ? 3.280 -0.554 -30.790 1.00 98.25 77 LYS A O 1
ATOM 580 N N . GLU A 1 78 ? 3.656 -1.294 -28.708 1.00 98.00 78 GLU A N 1
ATOM 581 C CA . GLU A 1 78 ? 2.481 -2.174 -28.595 1.00 98.00 78 GLU A CA 1
ATOM 582 C C . GLU A 1 78 ? 1.571 -1.826 -27.398 1.00 98.00 78 GLU A C 1
ATOM 584 O O . GLU A 1 78 ? 0.499 -2.411 -27.219 1.00 98.00 78 GLU A O 1
ATOM 589 N N . GLY A 1 79 ? 1.973 -0.858 -26.568 1.00 98.25 79 GLY A N 1
ATOM 590 C CA . GLY A 1 79 ? 1.214 -0.372 -25.418 1.00 98.25 79 GLY A CA 1
ATOM 591 C C . GLY A 1 79 ? 1.494 -1.111 -24.103 1.00 98.25 79 GLY A C 1
ATOM 592 O O . GLY A 1 79 ? 1.999 -2.235 -24.054 1.00 98.25 79 GLY A O 1
ATOM 593 N N . LEU A 1 80 ? 1.111 -0.480 -22.985 1.00 98.12 80 LEU A N 1
ATOM 594 C CA . LEU A 1 80 ? 1.367 -0.991 -21.628 1.00 98.12 80 LEU A CA 1
ATOM 595 C C . LEU A 1 80 ? 0.773 -2.388 -21.389 1.00 98.12 80 LEU A C 1
ATOM 597 O O . LEU A 1 80 ? 1.390 -3.219 -20.728 1.00 98.12 80 LEU A O 1
ATOM 601 N N . GLY A 1 81 ? -0.412 -2.666 -21.939 1.00 98.19 81 GLY A N 1
ATOM 602 C CA . GLY A 1 81 ? -1.049 -3.975 -21.795 1.00 98.19 81 GLY A CA 1
ATOM 603 C C . GLY A 1 81 ? -0.218 -5.114 -22.397 1.00 98.19 81 GLY A C 1
ATOM 604 O O . GLY A 1 81 ? -0.165 -6.196 -21.814 1.00 98.19 81 GLY A O 1
ATOM 605 N N . ALA A 1 82 ? 0.453 -4.875 -23.530 1.00 98.38 82 ALA A N 1
ATOM 606 C CA . ALA A 1 82 ? 1.342 -5.851 -24.157 1.00 98.38 82 ALA A CA 1
ATOM 607 C C . ALA A 1 82 ? 2.612 -6.063 -23.322 1.00 98.38 82 ALA A C 1
ATOM 609 O O . ALA A 1 82 ? 2.954 -7.205 -23.016 1.00 98.38 82 ALA A O 1
ATOM 610 N N . ALA A 1 83 ? 3.235 -4.978 -22.854 1.00 98.31 83 ALA A N 1
ATOM 611 C CA . ALA A 1 83 ? 4.419 -5.039 -21.998 1.00 98.31 83 ALA A CA 1
ATOM 612 C C . ALA A 1 83 ? 4.154 -5.797 -20.681 1.00 98.31 83 ALA A C 1
ATOM 614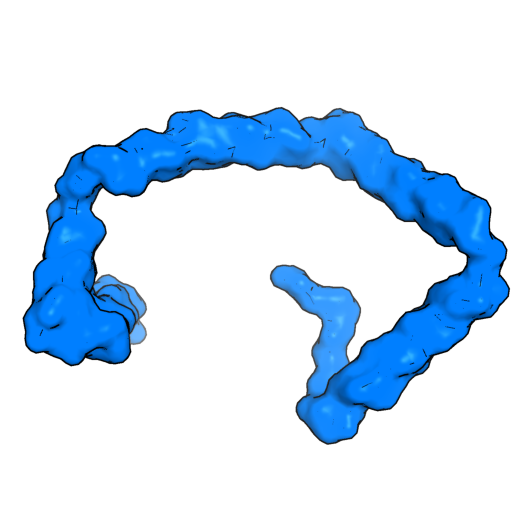 O O . ALA A 1 83 ? 4.967 -6.617 -20.254 1.00 98.31 83 ALA A O 1
ATOM 615 N N . LEU A 1 84 ? 2.984 -5.595 -20.060 1.00 97.88 84 LEU A N 1
ATOM 616 C CA . LEU A 1 84 ? 2.582 -6.325 -18.851 1.00 97.88 84 LEU A CA 1
ATOM 617 C C . LEU A 1 84 ? 2.349 -7.818 -19.112 1.00 97.88 84 LEU A C 1
ATOM 619 O O . LEU A 1 84 ? 2.777 -8.637 -18.301 1.00 97.88 84 LEU A O 1
ATOM 623 N N . ARG A 1 85 ? 1.716 -8.191 -20.235 1.00 98.12 85 ARG A N 1
ATOM 624 C CA . ARG A 1 85 ? 1.552 -9.606 -20.619 1.00 98.12 85 ARG A CA 1
ATOM 625 C C . ARG A 1 85 ? 2.893 -10.276 -20.890 1.00 98.12 85 ARG A C 1
ATOM 627 O O . ARG A 1 85 ? 3.123 -11.370 -20.387 1.00 98.12 85 ARG A O 1
ATOM 634 N N . TRP A 1 86 ? 3.780 -9.605 -21.626 1.00 97.88 86 TRP A N 1
ATOM 635 C CA . TRP A 1 86 ? 5.152 -10.066 -21.842 1.00 97.88 86 TRP A CA 1
ATOM 636 C C . TRP A 1 86 ? 5.867 -10.293 -20.509 1.00 97.88 86 TRP A C 1
ATOM 638 O O . TRP A 1 86 ? 6.448 -11.355 -20.298 1.00 97.88 86 TRP A O 1
ATOM 648 N N . ARG A 1 87 ? 5.762 -9.338 -19.574 1.00 96.81 87 ARG A N 1
ATOM 649 C CA . ARG A 1 87 ? 6.399 -9.468 -18.263 1.00 96.81 87 ARG A CA 1
ATOM 650 C C . ARG A 1 87 ? 5.821 -10.626 -17.454 1.00 96.81 87 ARG A C 1
ATOM 652 O O . ARG A 1 87 ? 6.591 -11.363 -16.851 1.00 96.81 87 ARG A O 1
ATOM 659 N N . ALA A 1 88 ? 4.499 -10.789 -17.447 1.00 96.81 88 ALA A N 1
ATOM 660 C CA . ALA A 1 88 ? 3.825 -11.876 -16.741 1.00 96.81 88 ALA A CA 1
ATOM 661 C C . ALA A 1 88 ? 4.209 -13.257 -17.296 1.00 96.81 88 ALA A C 1
ATOM 663 O O . ALA A 1 88 ? 4.446 -14.173 -16.517 1.00 96.81 88 ALA A O 1
ATOM 664 N N . ALA A 1 89 ? 4.340 -13.392 -18.621 1.00 96.88 89 ALA A N 1
ATOM 665 C CA . ALA A 1 89 ? 4.712 -14.651 -19.270 1.00 96.88 89 ALA A CA 1
ATOM 666 C C . ALA A 1 89 ? 6.096 -15.172 -18.845 1.00 96.88 89 ALA A C 1
ATOM 668 O O . ALA A 1 89 ? 6.314 -16.376 -18.840 1.00 96.88 89 ALA A O 1
ATOM 669 N N . GLN A 1 90 ? 7.018 -14.293 -18.438 1.00 95.19 90 GLN A N 1
ATOM 670 C CA . GLN A 1 90 ? 8.336 -14.711 -17.938 1.00 95.19 90 GLN A CA 1
ATOM 671 C C . GLN A 1 90 ? 8.294 -15.407 -16.570 1.00 95.19 90 GLN A C 1
ATOM 673 O O . GLN A 1 90 ? 9.300 -15.968 -16.149 1.00 95.19 90 GLN A O 1
ATOM 678 N N . PHE A 1 91 ? 7.160 -15.337 -15.874 1.00 95.75 91 PHE A N 1
ATOM 679 C CA . PHE A 1 91 ? 6.932 -15.973 -14.576 1.00 95.75 91 PHE A CA 1
ATOM 680 C C . PHE A 1 91 ? 5.866 -17.069 -14.643 1.00 95.75 91 PHE A C 1
ATOM 682 O O . PHE A 1 91 ? 5.406 -17.530 -13.601 1.00 95.75 91 PHE A O 1
ATOM 689 N N . ALA A 1 92 ? 5.421 -17.430 -15.849 1.00 91.06 92 ALA A N 1
ATOM 690 C CA . ALA A 1 92 ? 4.478 -18.516 -16.041 1.00 91.06 92 ALA A CA 1
ATOM 691 C C . ALA A 1 92 ? 5.232 -19.853 -15.950 1.00 9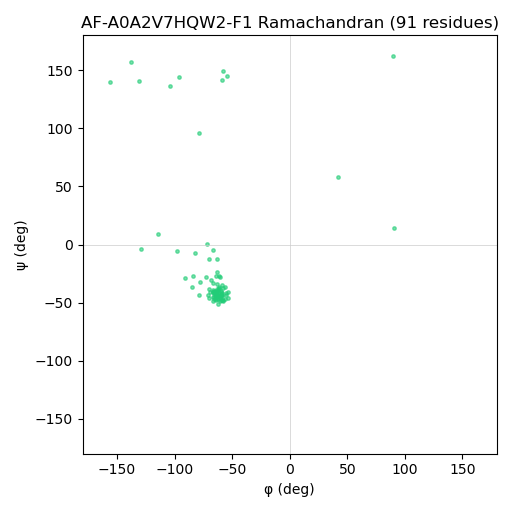1.06 92 ALA A C 1
ATOM 693 O O . ALA A 1 92 ? 5.842 -20.288 -16.925 1.00 91.06 92 ALA A O 1
ATOM 694 N N . GLU A 1 93 ? 5.204 -20.456 -14.762 1.00 61.94 93 GLU A N 1
ATOM 695 C CA . GLU A 1 93 ? 5.303 -21.909 -14.565 1.00 61.94 93 GLU A CA 1
ATOM 696 C C . GLU A 1 93 ? 3.897 -22.521 -14.542 1.00 61.94 93 GLU A C 1
ATOM 698 O O . GLU A 1 93 ? 2.989 -21.897 -13.937 1.00 61.94 93 GLU A O 1
#

Mean predicted aligned error: 4.18 Å

Radius of gyration: 21.53 Å; Cα contacts (8 Å, |Δi|>4): 22; chains: 1; bounding box: 42×37×52 Å

Foldseek 3Di:
DDPDDDPPVCPVVVVVVVVVVLVVDDPVVVVVVVVVVVVVCVVVVVVVVVVVVCVVCVVVVVPCDPLNVVLVVCCVPPNNVRSVVVVVVVVDD